Protein AF-A0AAX6FAA1-F1 (afdb_monomer)

InterPro domains:
  IPR001574 Ribosome-inactivating protein [PF00161] (72-163)
  IPR016138 Ribosome-inactivating protein, subdomain 1 [G3DSA:3.40.420.10] (58-164)
  IPR036041 Ribosome-inactivating protein superfamily [SSF56371] (61-164)

Foldseek 3Di:
DDDDDDDDDDDDDDDDDDDDDDDDDDDDDDDDDDDDDDPPVPPPPDPDDDDDDPQPDAAEEEDEPVPDDPVSVVVSVVVVVVLLAPPDDDPNHGAGDDDDPPDQNWYWYWYAYPVRAIKIFIAGSNPRDTQWIDHPRAIEGEQPRDDDCSPRNDDHHYDPHHRD

Sequence (164 aa):
MHYVNTKSIHYCAESEYEGVVVPDSNMVLWTAIVGHAAWVCSSSSSLTGDGHNNTLSFDKMVFRVTGCNKKIYIFFLESLRTHLKSGTSVHEIPLLPAQSGSQQNLLLVELFDWDNEPIMLVLNKINVYVIAYQAKNRYYLLDDTPNNPQLYGNNPHRLTFTGN

Nearest PDB structures (foldseek):
  3mvg-assembly1_B  TM=9.866E-01  e=3.168E-16  Iris x hollandica
  1cf5-assembly2_B  TM=8.846E-01  e=2.458E-08  Momordica charantia
  3bwh-assembly1_A  TM=8.948E-01  e=1.304E-07  Cucurbita moschata
  1nli-assembly1_A  TM=8.700E-01  e=1.304E-07  Trichosanthes kirilowii
  1gis-assembly1_A  TM=8.506E-01  e=2.180E-07  Trichosanthes kirilowii

Mean predicted aligned error: 15.25 Å

Structure (mmCIF, N/CA/C/O backbone):
data_AF-A0AAX6FAA1-F1
#
_entry.id   AF-A0AAX6FAA1-F1
#
loop_
_atom_site.group_PDB
_atom_site.id
_atom_site.type_symbol
_atom_site.label_atom_id
_atom_site.label_alt_id
_atom_site.label_comp_id
_atom_site.label_asym_id
_atom_site.label_entity_id
_atom_site.label_seq_id
_atom_site.pdbx_PDB_ins_code
_atom_site.Cartn_x
_atom_site.Cartn_y
_atom_site.Cartn_z
_atom_site.occupancy
_atom_site.B_iso_or_equiv
_atom_site.auth_seq_id
_atom_site.auth_comp_id
_atom_site.auth_asym_id
_atom_site.auth_atom_id
_atom_site.pdbx_PDB_model_num
ATOM 1 N N . MET A 1 1 ? -40.755 2.771 18.336 1.00 36.28 1 MET A N 1
ATOM 2 C CA . MET A 1 1 ? -39.518 1.960 18.231 1.00 36.28 1 MET A CA 1
ATOM 3 C C . MET A 1 1 ? -39.220 1.850 16.743 1.00 36.28 1 MET A C 1
ATOM 5 O O . MET A 1 1 ? -40.055 1.303 16.053 1.00 36.28 1 MET A O 1
ATOM 9 N N . HIS A 1 2 ? -38.199 2.447 16.136 1.00 29.98 2 HIS A N 1
ATOM 10 C CA . HIS A 1 2 ? -36.873 2.849 16.595 1.00 29.98 2 HIS A CA 1
ATOM 11 C C . HIS A 1 2 ? -36.460 4.193 15.969 1.00 29.98 2 HIS A C 1
ATOM 13 O O . HIS A 1 2 ? -36.840 4.515 14.849 1.00 29.98 2 HIS A O 1
ATOM 19 N N . TYR A 1 3 ? -35.680 4.952 16.739 1.00 24.72 3 TYR A N 1
ATOM 20 C CA . TYR A 1 3 ? -34.992 6.188 16.370 1.00 24.72 3 TYR A CA 1
ATOM 21 C C . TYR A 1 3 ? -34.058 5.982 15.167 1.00 24.72 3 TYR A C 1
ATOM 23 O O . TYR A 1 3 ? -33.209 5.092 15.205 1.00 24.72 3 TYR A O 1
ATOM 31 N N . VAL A 1 4 ? -34.133 6.858 14.163 1.00 30.94 4 VAL A N 1
ATOM 32 C CA . VAL A 1 4 ? -33.052 7.047 13.184 1.00 30.94 4 VAL A CA 1
ATOM 33 C C . VAL A 1 4 ? -32.265 8.271 13.639 1.00 30.94 4 VAL A C 1
ATOM 35 O O . VAL A 1 4 ? -32.716 9.404 13.503 1.00 30.94 4 VAL A O 1
ATOM 38 N N . ASN A 1 5 ? -31.125 8.029 14.282 1.00 27.11 5 ASN A N 1
ATOM 39 C CA . ASN A 1 5 ? -30.216 9.075 14.730 1.00 27.11 5 ASN A CA 1
ATOM 40 C C . ASN A 1 5 ? -29.384 9.551 13.529 1.00 27.11 5 ASN A C 1
ATOM 42 O O . ASN A 1 5 ? -28.519 8.829 13.033 1.00 27.11 5 ASN A O 1
ATOM 46 N N . THR A 1 6 ? -29.677 10.756 13.048 1.00 31.70 6 THR A N 1
ATOM 47 C CA . THR A 1 6 ? -28.865 11.496 12.081 1.00 31.70 6 THR A CA 1
ATOM 48 C C . THR A 1 6 ? -27.546 11.897 12.739 1.00 31.70 6 THR A C 1
ATOM 50 O O . THR A 1 6 ? -27.483 12.893 13.461 1.00 31.70 6 THR A O 1
ATOM 53 N N . LYS A 1 7 ? -26.477 11.125 12.504 1.00 32.72 7 LYS A N 1
ATOM 54 C CA . LYS A 1 7 ? -25.128 11.522 12.920 1.00 32.72 7 LYS A CA 1
ATOM 55 C C . LYS A 1 7 ? -24.665 12.723 12.094 1.00 32.72 7 LYS A C 1
ATOM 57 O O . LYS A 1 7 ? -24.488 12.648 10.883 1.00 32.72 7 LYS A O 1
ATOM 62 N N . SER A 1 8 ? -24.499 13.819 12.825 1.00 25.59 8 SER A N 1
ATOM 63 C CA . SER A 1 8 ? -23.956 15.109 12.427 1.00 25.59 8 SER A CA 1
ATOM 64 C C . SER A 1 8 ? -22.613 14.968 11.710 1.00 25.59 8 SER A C 1
ATOM 66 O O . SER A 1 8 ? -21.670 14.386 12.246 1.00 25.59 8 SER A O 1
ATOM 68 N N . ILE A 1 9 ? -22.523 15.543 10.513 1.00 30.62 9 ILE A N 1
ATOM 69 C CA . ILE A 1 9 ? -21.274 15.736 9.778 1.00 30.62 9 ILE A CA 1
ATOM 70 C C . ILE A 1 9 ? -20.542 16.885 10.479 1.00 30.62 9 ILE A C 1
ATOM 72 O O . ILE A 1 9 ? -20.929 18.045 10.358 1.00 30.62 9 ILE A O 1
ATOM 76 N N . HIS A 1 10 ? -19.536 16.563 11.291 1.00 26.45 10 HIS A N 1
ATOM 77 C CA . HIS A 1 10 ? -18.685 17.564 11.929 1.00 26.45 10 HIS A CA 1
ATOM 78 C C . HIS A 1 10 ? -17.604 17.992 10.931 1.00 26.45 10 HIS A C 1
ATOM 80 O O . HIS A 1 10 ? -16.674 17.240 10.646 1.00 26.45 10 HIS A O 1
ATOM 86 N N . TYR A 1 11 ? -17.749 19.195 10.378 1.00 27.67 11 TYR A N 1
ATOM 87 C CA . TYR A 1 11 ? -16.707 19.848 9.591 1.00 27.67 11 TYR A CA 1
ATOM 88 C C . TYR A 1 11 ? -15.549 20.266 10.509 1.00 27.67 11 TYR A C 1
ATOM 90 O O . TYR A 1 11 ? -15.768 20.774 11.610 1.00 27.67 11 TYR A O 1
ATOM 98 N N . CYS A 1 12 ? -14.311 20.043 10.062 1.00 31.47 12 CYS A N 1
ATOM 99 C CA . CYS A 1 12 ? -13.116 20.533 10.746 1.00 31.47 12 CYS A CA 1
ATOM 100 C C . CYS A 1 12 ? -13.050 22.065 10.648 1.00 31.47 12 CYS A C 1
ATOM 102 O O . CYS A 1 12 ? -13.043 22.608 9.547 1.00 31.47 12 CYS A O 1
ATOM 104 N N . ALA A 1 13 ? -12.980 22.740 11.796 1.00 28.22 13 ALA A N 1
ATOM 105 C CA . ALA A 1 13 ? -12.722 24.172 11.887 1.00 28.22 13 ALA A CA 1
ATOM 106 C C . ALA A 1 13 ? -11.239 24.482 11.601 1.00 28.22 13 ALA A C 1
ATOM 108 O O . ALA A 1 13 ? -10.348 23.785 12.091 1.00 28.22 13 ALA A O 1
ATOM 109 N N . GLU A 1 14 ? -10.992 25.523 10.805 1.00 29.72 14 GLU A N 1
ATOM 110 C CA . GLU A 1 14 ? -9.679 26.135 10.584 1.00 29.72 14 GLU A CA 1
ATOM 111 C C . GLU A 1 14 ? -9.316 27.027 11.781 1.00 29.72 14 GLU A C 1
ATOM 113 O O . GLU A 1 14 ? -10.156 27.767 12.289 1.00 29.72 14 GLU A O 1
ATOM 118 N N . SER A 1 15 ? -8.057 26.983 12.219 1.00 30.19 15 SER A N 1
ATOM 119 C CA . SER A 1 15 ? -7.456 28.065 13.001 1.00 30.19 15 SER A CA 1
ATOM 120 C C . SER A 1 15 ? -6.180 28.514 12.291 1.00 30.19 15 SER A C 1
ATOM 122 O O . SER A 1 15 ? -5.208 27.756 12.219 1.00 30.19 15 SER A O 1
ATOM 124 N N . GLU A 1 16 ? -6.222 29.725 11.741 1.00 32.62 16 GLU A N 1
ATOM 125 C CA . GLU A 1 16 ? -5.076 30.513 11.281 1.00 32.62 16 GLU A CA 1
ATOM 126 C C . GLU A 1 16 ? -4.081 30.722 12.421 1.00 32.62 16 GLU A C 1
ATOM 128 O O . GLU A 1 16 ? -4.510 31.091 13.505 1.00 32.62 16 GLU A O 1
ATOM 133 N N . TYR A 1 17 ? -2.778 30.569 12.163 1.00 33.88 17 TYR A N 1
ATOM 134 C CA . TYR A 1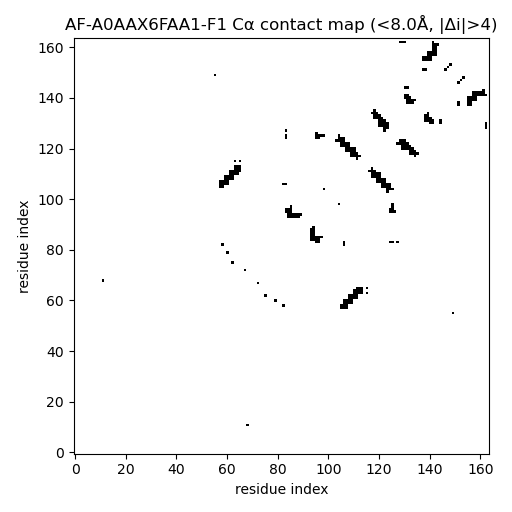 17 ? -1.742 31.368 12.827 1.00 33.88 17 TYR A CA 1
ATOM 135 C C . TYR A 1 17 ? -0.518 31.522 11.911 1.00 33.88 17 TYR A C 1
ATOM 137 O O . TYR A 1 17 ? 0.005 30.548 11.365 1.00 33.88 17 TYR A O 1
ATOM 145 N N . GLU A 1 18 ? -0.125 32.785 11.739 1.00 31.30 18 GLU A N 1
ATOM 146 C CA . GLU A 1 18 ? 1.001 33.311 10.966 1.00 31.30 18 GLU A CA 1
ATOM 147 C C . GLU A 1 18 ? 2.378 32.900 11.518 1.00 31.30 18 GLU A C 1
ATOM 149 O O . GLU A 1 18 ? 2.532 32.629 12.709 1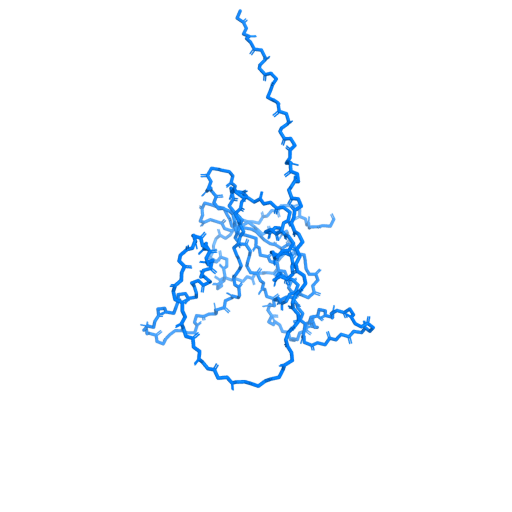.00 31.30 18 GLU A O 1
ATOM 154 N N . GLY A 1 19 ? 3.406 32.957 10.659 1.00 29.64 19 GLY A N 1
ATOM 155 C CA . GLY A 1 19 ? 4.808 33.029 11.086 1.00 29.64 19 GLY A CA 1
ATOM 156 C C . GLY A 1 19 ? 5.792 32.350 10.134 1.00 29.64 19 GLY A C 1
ATOM 157 O O . GLY A 1 19 ? 6.140 31.187 10.317 1.00 29.64 19 GLY A O 1
ATOM 158 N N . VAL A 1 20 ? 6.267 33.087 9.127 1.00 32.28 20 VAL A N 1
ATOM 159 C CA . VAL A 1 20 ? 7.396 32.701 8.264 1.00 32.28 20 VAL A CA 1
ATOM 160 C C . VAL A 1 20 ? 8.705 32.956 9.015 1.00 32.28 20 VAL A C 1
ATOM 162 O O . VAL A 1 20 ? 8.970 34.092 9.396 1.00 32.28 20 VAL A O 1
ATOM 165 N N . VAL A 1 21 ? 9.552 31.934 9.174 1.00 33.59 21 VAL A N 1
ATOM 166 C CA . VAL A 1 21 ? 10.978 32.114 9.495 1.00 33.59 21 VAL A CA 1
ATOM 167 C C . VAL A 1 21 ? 11.794 31.155 8.632 1.00 33.59 21 VAL A C 1
ATOM 169 O O . VAL A 1 21 ? 11.699 29.938 8.771 1.00 33.59 21 VAL A O 1
ATOM 172 N N . VAL A 1 22 ? 12.582 31.725 7.725 1.00 42.47 22 VAL A N 1
ATOM 173 C CA . VAL A 1 22 ? 13.602 31.033 6.927 1.00 42.47 22 VAL A CA 1
ATOM 174 C C . VAL A 1 22 ? 14.932 31.139 7.680 1.00 42.47 22 VAL A C 1
ATOM 176 O O . VAL A 1 22 ? 15.237 32.238 8.148 1.00 42.47 22 VAL A O 1
ATOM 179 N N . PRO A 1 23 ? 15.744 30.072 7.783 1.00 37.16 23 PRO A N 1
ATOM 180 C CA . PRO A 1 23 ? 17.161 30.268 8.066 1.00 37.16 23 PRO A CA 1
ATOM 181 C C . PRO A 1 23 ? 18.079 29.559 7.061 1.00 37.16 23 PRO A C 1
ATOM 183 O O . PRO A 1 23 ? 18.005 28.347 6.854 1.00 37.16 23 PRO A O 1
ATOM 186 N N . ASP A 1 24 ? 18.981 30.357 6.491 1.00 32.97 24 ASP A N 1
ATOM 187 C CA . ASP A 1 24 ? 20.177 29.942 5.765 1.00 32.97 24 ASP A CA 1
ATOM 188 C C . ASP A 1 24 ? 21.272 29.410 6.712 1.00 32.97 24 ASP A C 1
ATOM 190 O O . ASP A 1 24 ? 21.495 29.942 7.795 1.00 32.97 24 ASP A O 1
ATOM 194 N N . SER A 1 25 ? 21.991 28.399 6.213 1.00 35.31 25 SER A N 1
ATOM 195 C CA . SER A 1 25 ? 23.412 28.052 6.412 1.00 35.31 25 SER A CA 1
ATOM 196 C C . SER A 1 25 ? 24.046 27.945 7.822 1.00 35.31 25 SER A C 1
ATOM 198 O O . SER A 1 25 ? 24.293 28.925 8.513 1.00 35.31 25 SER A O 1
ATOM 200 N N . ASN A 1 26 ? 24.545 26.723 8.079 1.00 35.06 26 ASN A N 1
ATOM 201 C CA . ASN A 1 26 ? 25.673 26.302 8.936 1.00 35.06 26 ASN A CA 1
ATOM 202 C C . ASN A 1 26 ? 25.549 26.281 10.482 1.00 35.06 26 ASN A C 1
ATOM 204 O O . ASN A 1 26 ? 25.621 27.296 11.161 1.00 35.06 26 ASN A O 1
ATOM 208 N N . MET A 1 27 ? 25.494 25.035 10.994 1.00 32.91 27 MET A N 1
ATOM 209 C CA . MET A 1 27 ? 25.899 24.477 12.305 1.00 32.91 27 MET A CA 1
ATOM 210 C C . MET A 1 27 ? 26.223 25.443 13.462 1.00 32.91 27 MET A C 1
ATOM 212 O O . MET A 1 27 ? 27.245 26.112 13.418 1.00 32.91 27 MET A O 1
ATOM 216 N N . VAL A 1 28 ? 25.499 25.322 14.586 1.00 35.69 28 VAL A N 1
ATOM 217 C CA . VAL A 1 28 ? 25.979 24.722 15.858 1.00 35.69 28 VAL A CA 1
ATOM 218 C C . VAL A 1 28 ? 24.782 24.474 16.797 1.00 35.69 28 VAL A C 1
ATOM 220 O O . VAL A 1 28 ? 23.860 25.274 16.912 1.00 35.69 28 VAL A O 1
ATOM 223 N N . LEU A 1 29 ? 24.835 23.312 17.445 1.00 39.22 29 LEU A N 1
ATOM 224 C CA . LEU A 1 29 ? 23.959 22.742 18.466 1.00 39.22 29 LEU A CA 1
ATOM 225 C C . LEU A 1 29 ? 23.692 23.680 19.665 1.00 39.22 29 LEU A C 1
ATOM 227 O O . LEU A 1 29 ? 24.636 24.048 20.352 1.00 39.22 29 LEU A O 1
ATOM 231 N N . TRP A 1 30 ? 22.419 23.929 19.997 1.00 27.25 30 TRP A N 1
ATOM 232 C CA . TRP A 1 30 ? 21.971 24.165 21.379 1.00 27.25 30 TRP A CA 1
ATOM 233 C C . TRP A 1 30 ? 20.580 23.562 21.592 1.00 27.25 30 TRP A C 1
ATOM 235 O O . TRP A 1 30 ? 19.593 23.970 20.987 1.00 27.25 30 TRP A O 1
ATOM 245 N N . THR A 1 31 ? 20.509 22.564 22.468 1.00 48.41 31 THR A N 1
ATOM 246 C CA . THR A 1 31 ? 19.269 22.044 23.044 1.00 48.41 31 THR A CA 1
ATOM 247 C C . THR A 1 31 ? 18.706 23.048 24.047 1.00 48.41 31 THR A C 1
ATOM 249 O O . THR A 1 31 ? 19.384 23.374 25.021 1.00 48.41 31 THR A O 1
ATOM 252 N N . ALA A 1 32 ? 17.453 23.467 23.871 1.00 37.78 32 ALA A N 1
ATOM 253 C CA . ALA A 1 32 ? 16.666 24.095 24.926 1.00 37.78 32 ALA A CA 1
ATOM 254 C C . ALA A 1 32 ? 15.290 23.422 24.988 1.00 37.78 32 ALA A C 1
ATOM 256 O O . ALA A 1 32 ? 14.487 23.488 24.060 1.00 37.78 32 ALA A O 1
ATOM 257 N N . ILE A 1 33 ? 15.067 22.722 26.096 1.00 46.06 33 ILE A N 1
ATOM 258 C CA . ILE A 1 33 ? 13.803 22.106 26.480 1.00 46.06 33 ILE A CA 1
ATOM 259 C C . ILE A 1 33 ? 12.863 23.230 26.909 1.00 46.06 33 ILE A C 1
ATOM 261 O O . ILE A 1 33 ? 13.093 23.851 27.942 1.00 46.06 33 ILE A O 1
ATOM 265 N N . VAL A 1 34 ? 11.782 23.446 26.161 1.00 42.00 34 VAL A N 1
ATOM 266 C CA . VAL A 1 34 ? 10.552 24.038 26.697 1.00 42.00 34 VAL A CA 1
ATOM 267 C C . VAL A 1 34 ? 9.390 23.261 26.100 1.00 42.00 34 VAL A C 1
ATOM 269 O O . VAL A 1 34 ? 9.168 23.254 24.891 1.00 42.00 34 VAL A O 1
ATOM 272 N N . GLY A 1 35 ? 8.705 22.523 26.969 1.00 38.66 35 GLY A N 1
ATOM 273 C CA . GLY A 1 35 ? 7.621 21.634 26.599 1.00 38.66 35 GLY A CA 1
ATOM 274 C C . GLY A 1 35 ? 6.448 22.386 25.995 1.00 38.66 35 GLY A C 1
ATOM 275 O O . GLY A 1 35 ? 6.002 23.377 26.550 1.00 38.66 35 GLY A O 1
ATOM 276 N N . HIS A 1 36 ? 5.952 21.858 24.886 1.00 33.53 36 HIS A N 1
ATOM 277 C CA . HIS A 1 36 ? 4.546 21.592 24.599 1.00 33.53 36 HIS A CA 1
ATOM 278 C C . HIS A 1 36 ? 4.557 20.241 23.879 1.00 33.53 36 HIS A C 1
ATOM 280 O O . HIS A 1 36 ? 5.530 19.928 23.192 1.00 33.53 36 HIS A O 1
ATOM 286 N N . ALA A 1 37 ? 3.544 19.406 24.098 1.00 39.28 37 ALA A N 1
ATOM 287 C CA . ALA A 1 37 ? 3.463 18.042 23.585 1.00 39.28 37 ALA A CA 1
ATOM 288 C C . ALA A 1 37 ? 3.467 18.000 22.044 1.00 39.28 37 ALA A C 1
ATOM 290 O O . ALA A 1 37 ? 2.431 17.852 21.401 1.00 39.28 37 ALA A O 1
ATOM 291 N N . ALA A 1 38 ? 4.645 18.120 21.441 1.00 36.09 38 ALA A N 1
ATOM 292 C CA . ALA A 1 38 ? 4.882 17.711 20.079 1.00 36.09 38 ALA A CA 1
ATOM 293 C C . ALA A 1 38 ? 4.920 16.186 20.111 1.00 36.09 38 ALA A C 1
ATOM 295 O O . ALA A 1 38 ? 5.895 15.580 20.555 1.00 36.09 38 ALA A O 1
ATOM 296 N N . TRP A 1 39 ? 3.828 15.566 19.670 1.00 33.44 39 TRP A N 1
ATOM 297 C CA . TRP A 1 39 ? 3.870 14.203 19.169 1.00 33.44 39 TRP A CA 1
ATOM 298 C C . TRP A 1 39 ? 4.846 14.195 17.991 1.00 33.44 39 TRP A C 1
ATOM 300 O O . TRP A 1 39 ? 4.471 14.398 16.839 1.00 33.44 39 TRP A O 1
ATOM 310 N N . VAL A 1 40 ? 6.132 14.024 18.288 1.00 31.38 40 VAL A N 1
ATOM 311 C CA . VAL A 1 40 ? 7.088 13.526 17.315 1.00 31.38 40 VAL A CA 1
ATOM 312 C C . VAL A 1 40 ? 6.615 12.106 17.056 1.00 31.38 40 VAL A C 1
ATOM 314 O O . VAL A 1 40 ? 6.763 11.231 17.909 1.00 31.38 40 VAL A O 1
ATOM 317 N N . CYS A 1 41 ? 5.963 11.880 15.917 1.00 25.31 41 CYS A N 1
ATOM 318 C CA . CYS A 1 41 ? 5.828 10.535 15.387 1.00 25.31 41 CYS A CA 1
ATOM 319 C C . CYS A 1 41 ? 7.250 10.058 15.095 1.00 25.31 41 CYS A C 1
ATOM 321 O O . CYS A 1 41 ? 7.774 10.265 14.005 1.00 25.31 41 CYS A O 1
ATOM 323 N N . SER A 1 42 ? 7.901 9.483 16.104 1.00 28.73 42 SER A N 1
ATOM 324 C CA . SER A 1 42 ? 9.096 8.687 15.912 1.00 28.73 42 SER A CA 1
ATOM 325 C C . SER A 1 42 ? 8.702 7.587 14.943 1.00 28.73 42 SER A C 1
ATOM 327 O O . SER A 1 42 ? 7.896 6.715 15.272 1.00 28.73 42 SER A O 1
ATOM 329 N N . SER A 1 43 ? 9.226 7.653 13.725 1.00 32.59 43 SER A N 1
ATOM 330 C CA . SER A 1 43 ? 9.260 6.512 12.827 1.00 32.59 43 SER A CA 1
ATOM 331 C C . SER A 1 43 ? 10.111 5.455 13.520 1.00 32.59 43 SER A C 1
ATOM 333 O O . SER A 1 43 ? 11.333 5.450 13.401 1.00 32.59 43 SER A O 1
ATOM 335 N N . SER A 1 44 ? 9.486 4.608 14.332 1.00 32.81 44 SER A N 1
ATOM 336 C CA . SER A 1 44 ? 10.153 3.476 14.956 1.00 32.81 44 SER A CA 1
ATOM 337 C C . SER A 1 44 ? 10.481 2.465 13.861 1.00 32.81 44 SER A C 1
ATOM 339 O O . SER A 1 44 ? 9.715 1.541 13.605 1.00 32.81 44 SER A O 1
ATOM 341 N N . SER A 1 45 ? 11.613 2.636 13.184 1.00 35.44 45 SER A N 1
ATOM 342 C CA . SER A 1 45 ? 12.259 1.543 12.468 1.00 35.44 45 SER A CA 1
ATOM 343 C C . SER A 1 45 ? 12.806 0.584 13.524 1.00 35.44 45 SER A C 1
ATOM 345 O O . SER A 1 45 ? 13.878 0.812 14.085 1.00 35.44 45 SER A O 1
ATOM 347 N N . SER A 1 46 ? 12.036 -0.451 13.870 1.00 31.34 46 SER A N 1
ATOM 348 C CA . SER A 1 46 ? 12.504 -1.506 14.766 1.00 31.34 46 SER A CA 1
ATOM 349 C C . SER A 1 46 ? 13.567 -2.337 14.046 1.00 31.34 46 SER A C 1
ATOM 351 O O . SER A 1 46 ? 13.249 -3.223 13.255 1.00 31.34 46 SER A O 1
ATOM 353 N N . LEU A 1 47 ? 14.834 -2.040 14.317 1.00 38.03 47 LEU A N 1
ATOM 354 C CA . LEU A 1 47 ? 15.949 -2.942 14.054 1.00 38.03 47 LEU A CA 1
ATOM 355 C C . LEU A 1 47 ? 16.048 -3.911 15.236 1.00 38.03 47 LEU A C 1
ATOM 357 O O . LEU A 1 47 ? 16.695 -3.618 16.238 1.00 38.03 47 LEU A O 1
ATOM 361 N N . THR A 1 48 ? 15.390 -5.061 15.137 1.00 35.00 48 THR A N 1
ATOM 362 C CA . THR A 1 48 ? 15.779 -6.243 15.911 1.00 35.00 48 THR A CA 1
ATOM 363 C C . THR A 1 48 ? 16.888 -6.949 15.141 1.00 35.00 48 THR A C 1
ATOM 365 O O . THR A 1 48 ? 16.650 -7.532 14.087 1.00 35.00 48 THR A O 1
ATOM 368 N N . GLY A 1 49 ? 18.116 -6.858 15.650 1.00 36.78 49 GLY A N 1
ATOM 369 C CA . GLY A 1 49 ? 19.217 -7.711 15.220 1.00 36.78 49 GLY A CA 1
ATOM 370 C C . GLY A 1 49 ? 19.246 -8.988 16.055 1.00 36.78 49 GLY A C 1
ATOM 371 O O . GLY A 1 49 ? 19.340 -8.892 17.273 1.00 36.78 49 GLY A O 1
ATOM 372 N N . ASP A 1 50 ? 19.121 -10.148 15.408 1.00 33.31 50 ASP A N 1
ATOM 373 C CA . ASP A 1 50 ? 20.082 -11.264 15.467 1.00 33.31 50 ASP A CA 1
ATOM 374 C C . ASP A 1 50 ? 19.595 -12.425 14.568 1.00 33.31 50 ASP A C 1
ATOM 376 O O . ASP A 1 50 ? 18.401 -12.717 14.506 1.00 33.31 50 ASP A O 1
ATOM 380 N N . GLY A 1 51 ? 20.528 -13.077 13.869 1.00 32.44 51 GLY A N 1
ATOM 381 C CA . GLY A 1 51 ? 20.298 -14.262 13.034 1.00 32.44 51 GLY A CA 1
ATOM 382 C C . GLY A 1 51 ? 20.334 -14.008 11.523 1.00 32.44 51 GLY A C 1
ATOM 383 O O . GLY A 1 51 ? 19.376 -13.515 10.932 1.00 32.44 51 GLY A O 1
ATOM 384 N N . HIS A 1 52 ? 21.435 -14.407 10.876 1.00 41.75 52 HIS A N 1
ATOM 385 C CA . HIS A 1 52 ? 21.590 -14.477 9.419 1.00 41.75 52 HIS A CA 1
ATOM 386 C C . HIS A 1 52 ? 20.485 -15.322 8.760 1.00 41.75 52 HIS A C 1
ATOM 388 O O . HIS A 1 52 ? 20.646 -16.521 8.572 1.00 41.75 52 HIS A O 1
ATOM 394 N N . ASN A 1 53 ? 19.406 -14.669 8.339 1.00 35.69 53 ASN A N 1
ATOM 395 C CA . 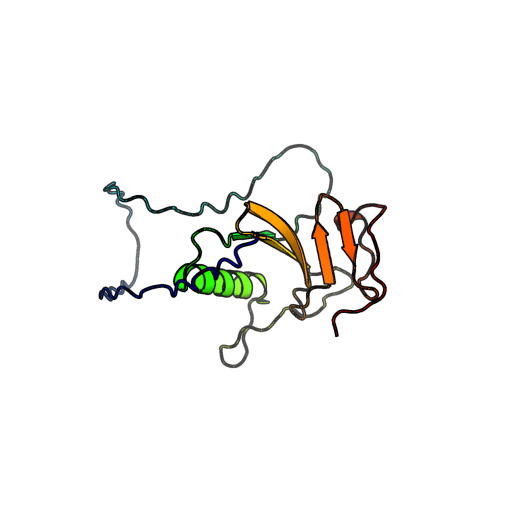ASN A 1 53 ? 18.475 -15.122 7.315 1.00 35.69 53 ASN A CA 1
ATOM 396 C C . ASN A 1 53 ? 18.209 -13.889 6.447 1.00 35.69 53 ASN A C 1
ATOM 398 O O . ASN A 1 53 ? 17.921 -12.828 6.997 1.00 35.69 53 ASN A O 1
ATOM 402 N N . ASN A 1 54 ? 18.339 -13.989 5.121 1.00 39.38 54 ASN A N 1
ATOM 403 C CA . ASN A 1 54 ? 18.039 -12.892 4.192 1.00 39.38 54 ASN A CA 1
ATOM 404 C C . ASN A 1 54 ? 16.538 -12.547 4.251 1.00 39.38 54 ASN A C 1
ATOM 406 O O . ASN A 1 54 ? 15.753 -12.962 3.401 1.00 39.38 54 ASN A O 1
ATOM 410 N N . THR A 1 55 ? 16.133 -11.822 5.289 1.00 44.94 55 THR A N 1
ATOM 411 C CA . THR A 1 55 ? 14.792 -11.280 5.467 1.00 44.94 55 THR A CA 1
ATOM 412 C C . THR A 1 55 ? 14.696 -10.079 4.545 1.00 44.94 55 THR A C 1
ATOM 414 O O . THR A 1 55 ? 15.339 -9.056 4.776 1.00 44.94 55 THR A O 1
ATOM 417 N N . LEU A 1 56 ? 13.940 -10.220 3.457 1.00 60.28 56 LEU A N 1
ATOM 418 C CA . LEU A 1 56 ? 13.626 -9.102 2.578 1.00 60.28 56 LEU A CA 1
ATOM 419 C C . LEU A 1 56 ? 12.936 -8.013 3.406 1.00 60.28 56 LEU A C 1
ATOM 421 O O . LEU A 1 56 ? 11.816 -8.199 3.879 1.00 60.28 56 LEU A O 1
ATOM 425 N N . SER A 1 57 ? 13.631 -6.897 3.610 1.00 76.88 57 SER A N 1
ATOM 426 C CA . SER A 1 57 ? 13.073 -5.724 4.273 1.00 76.88 57 SER A CA 1
ATOM 427 C C . SER A 1 57 ? 12.311 -4.910 3.233 1.00 76.88 57 SER A C 1
ATOM 429 O O . SER A 1 57 ? 12.909 -4.402 2.284 1.00 76.88 57 SER A O 1
ATOM 431 N N . PHE A 1 58 ? 10.991 -4.828 3.379 1.00 87.12 58 PHE A N 1
ATOM 432 C CA . PHE A 1 58 ? 10.148 -3.964 2.558 1.00 87.12 58 PHE A CA 1
ATOM 433 C C . PHE A 1 58 ? 9.940 -2.629 3.272 1.00 87.12 58 PHE A C 1
ATOM 435 O O . PHE A 1 58 ? 9.677 -2.609 4.477 1.00 87.12 58 PHE A O 1
ATOM 442 N N . ASP A 1 59 ? 10.010 -1.524 2.526 1.00 91.12 59 ASP A N 1
ATOM 443 C CA . ASP A 1 59 ? 9.669 -0.201 3.054 1.00 91.12 59 ASP A CA 1
ATOM 444 C C . ASP A 1 59 ? 8.231 -0.225 3.592 1.00 91.12 59 ASP A C 1
ATOM 446 O O . ASP A 1 59 ? 7.317 -0.715 2.920 1.00 91.12 59 ASP A O 1
ATOM 450 N N . LYS A 1 60 ? 8.023 0.317 4.797 1.00 94.00 60 LYS A N 1
ATOM 451 C CA . LYS A 1 60 ? 6.712 0.381 5.450 1.00 94.00 60 LYS A CA 1
ATOM 452 C C . LYS A 1 60 ? 6.387 1.807 5.877 1.00 94.00 60 LYS A C 1
ATOM 454 O O . LYS A 1 60 ? 7.187 2.471 6.529 1.00 94.00 60 LYS A O 1
ATOM 459 N N . MET A 1 61 ? 5.173 2.242 5.570 1.00 95.62 61 MET A N 1
ATOM 460 C CA . MET A 1 61 ? 4.583 3.491 6.037 1.00 95.62 61 MET A CA 1
ATOM 461 C C . MET A 1 61 ? 3.338 3.223 6.871 1.00 95.62 61 MET A C 1
ATOM 463 O O . MET A 1 61 ? 2.672 2.207 6.690 1.00 95.62 61 MET A O 1
ATOM 467 N N . VAL A 1 62 ? 3.014 4.149 7.772 1.00 96.50 62 VAL A N 1
ATOM 468 C CA . VAL A 1 62 ? 1.854 4.050 8.662 1.00 96.50 62 VAL A CA 1
ATOM 469 C C . VAL A 1 62 ? 1.029 5.326 8.573 1.00 96.50 62 VAL A C 1
ATOM 471 O O . VAL A 1 62 ? 1.579 6.427 8.606 1.00 96.50 62 VAL A O 1
ATOM 474 N N . PHE A 1 63 ? -0.290 5.180 8.514 1.00 97.31 63 PHE A N 1
ATOM 475 C CA . PHE A 1 63 ? -1.241 6.278 8.596 1.00 97.31 63 PHE A CA 1
ATOM 476 C C . PHE A 1 63 ? -2.398 5.910 9.522 1.00 97.31 63 PHE A C 1
ATOM 478 O O . PHE A 1 63 ? -2.934 4.805 9.459 1.00 97.31 63 PHE A O 1
ATOM 485 N N . ARG A 1 64 ? -2.786 6.845 10.392 1.00 97.50 64 ARG A N 1
ATOM 486 C CA . ARG A 1 64 ? -3.908 6.680 11.319 1.00 97.50 64 ARG A CA 1
ATOM 487 C C . ARG A 1 64 ? -4.957 7.733 11.027 1.00 97.50 64 ARG A C 1
ATOM 489 O O . ARG A 1 64 ? -4.631 8.915 10.939 1.00 97.50 64 ARG A O 1
ATOM 496 N N . VAL A 1 65 ? -6.206 7.300 10.910 1.00 94.75 65 VAL A N 1
ATOM 497 C CA . VAL A 1 65 ? -7.331 8.213 10.698 1.00 94.75 65 VAL A CA 1
ATOM 498 C C . VAL A 1 65 ? -7.665 8.975 11.988 1.00 94.75 65 VAL A C 1
ATOM 500 O O . VAL A 1 65 ? -7.983 10.164 11.942 1.00 94.75 65 VAL A O 1
ATOM 503 N N . THR A 1 66 ? -7.523 8.338 13.152 1.00 94.94 66 THR A N 1
ATOM 504 C CA . THR A 1 66 ? -7.775 8.963 14.457 1.00 94.94 66 THR A CA 1
ATOM 505 C C . THR A 1 66 ? -6.876 10.178 14.690 1.00 94.94 66 THR A C 1
ATOM 507 O O . THR A 1 66 ? -5.651 10.071 14.690 1.00 94.94 66 THR A O 1
ATOM 510 N N . GLY A 1 67 ? -7.490 11.348 14.897 1.00 91.00 67 GLY A N 1
ATOM 511 C CA . GLY A 1 67 ? -6.777 12.618 15.083 1.00 91.00 67 GLY A CA 1
ATOM 512 C C . GLY A 1 67 ? -6.200 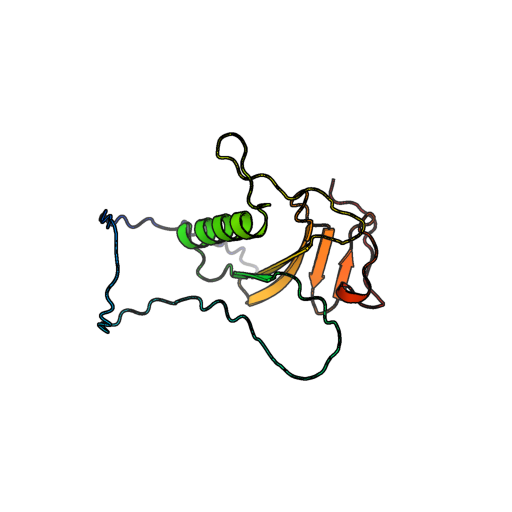13.220 13.795 1.00 91.00 67 GLY A C 1
ATOM 513 O O . GLY A 1 67 ? -5.497 14.229 13.864 1.00 91.00 67 GLY A O 1
ATOM 514 N N . CYS A 1 68 ? -6.490 12.640 12.625 1.00 94.62 68 CYS A N 1
ATOM 515 C CA . CYS A 1 68 ? -6.017 13.165 11.353 1.00 94.62 68 CYS A CA 1
ATOM 516 C C . CYS A 1 68 ? -6.670 14.517 11.031 1.00 94.62 68 CYS A C 1
ATOM 518 O O . CYS A 1 68 ? -7.882 14.697 11.128 1.00 94.62 68 CYS A O 1
ATOM 520 N N . ASN A 1 69 ? -5.849 15.460 10.580 1.00 94.19 69 ASN A N 1
ATOM 521 C CA . ASN A 1 69 ? -6.273 16.738 10.021 1.00 94.19 69 ASN A CA 1
ATOM 522 C C . ASN A 1 69 ? -5.591 16.961 8.662 1.00 94.19 69 ASN A C 1
ATOM 524 O O . ASN A 1 69 ? -4.741 16.172 8.238 1.00 94.19 69 ASN A O 1
ATOM 528 N N . LYS A 1 70 ? -5.937 18.058 7.980 1.00 96.69 70 LYS A N 1
ATOM 529 C CA . LYS A 1 70 ? -5.390 18.405 6.659 1.00 96.69 70 LYS A CA 1
ATOM 530 C C . LYS A 1 70 ? -3.856 18.378 6.622 1.00 96.69 70 LYS A C 1
ATOM 532 O O . LYS A 1 70 ? -3.287 17.837 5.680 1.00 96.69 70 LYS A O 1
ATOM 537 N N . LYS A 1 71 ? -3.186 18.914 7.648 1.00 96.44 71 LYS A N 1
ATOM 538 C CA . LYS A 1 71 ? -1.717 18.967 7.722 1.00 96.44 71 LYS A CA 1
ATOM 539 C C . LYS A 1 71 ? -1.105 17.567 7.828 1.00 96.44 71 LYS A C 1
ATOM 541 O O . LYS A 1 71 ? -0.153 17.271 7.115 1.00 96.44 71 LYS A O 1
ATOM 546 N N . ILE A 1 72 ? -1.674 16.704 8.671 1.00 95.69 72 ILE A N 1
ATOM 547 C CA . ILE A 1 72 ? -1.215 15.314 8.844 1.00 95.69 72 ILE A CA 1
ATOM 548 C C . ILE A 1 72 ? -1.385 14.526 7.542 1.00 95.69 72 ILE A C 1
ATOM 550 O O . ILE A 1 72 ? -0.476 13.810 7.128 1.00 95.69 72 ILE A O 1
ATOM 554 N N . TYR A 1 73 ? -2.521 14.696 6.867 1.00 96.38 73 TYR A N 1
ATOM 555 C CA . TYR A 1 73 ? -2.772 14.032 5.593 1.00 96.38 73 TYR A CA 1
ATOM 556 C C . TYR A 1 73 ? -1.819 14.501 4.482 1.00 96.38 73 TYR A C 1
ATOM 558 O O . TYR A 1 73 ? -1.271 13.675 3.755 1.00 96.38 73 TYR A O 1
ATOM 566 N N . ILE A 1 74 ? -1.562 15.811 4.378 1.00 97.19 74 ILE A N 1
ATOM 567 C CA . ILE A 1 74 ? -0.580 16.359 3.427 1.00 97.19 74 ILE A CA 1
ATOM 568 C C . ILE A 1 74 ? 0.811 15.779 3.700 1.00 97.19 74 ILE A C 1
ATOM 570 O O . ILE A 1 74 ? 1.439 15.257 2.781 1.00 97.19 74 ILE A O 1
ATOM 574 N N . PHE A 1 75 ? 1.252 15.785 4.959 1.00 96.31 75 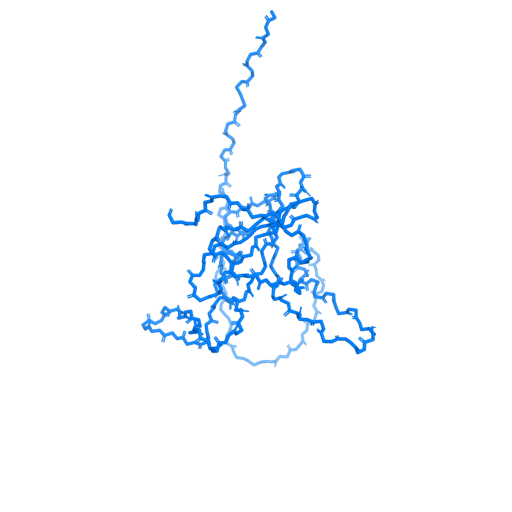PHE A N 1
ATOM 575 C CA . PHE A 1 75 ? 2.547 15.228 5.350 1.00 96.31 75 PHE A CA 1
ATOM 576 C C . PHE A 1 75 ? 2.669 13.735 5.012 1.00 96.31 75 PHE A C 1
ATOM 578 O O . PHE A 1 75 ? 3.711 13.280 4.532 1.00 96.31 75 PHE A O 1
ATOM 585 N N . PHE A 1 76 ? 1.596 12.966 5.216 1.00 96.06 76 PHE A N 1
ATOM 586 C CA . PHE A 1 76 ? 1.539 11.567 4.803 1.00 96.06 76 PHE A CA 1
ATOM 587 C C . PHE A 1 76 ? 1.720 11.418 3.286 1.00 96.06 76 PHE A C 1
ATOM 589 O O . PHE A 1 76 ? 2.559 10.628 2.856 1.00 96.06 76 PHE A O 1
ATOM 596 N N . LEU A 1 77 ? 1.004 12.201 2.471 1.00 96.38 77 LEU A N 1
ATOM 597 C CA . LEU A 1 77 ? 1.135 12.156 1.010 1.00 96.38 77 LEU A CA 1
ATOM 598 C C . LEU A 1 77 ? 2.528 12.579 0.521 1.00 96.38 77 LEU A C 1
ATOM 600 O O . LEU A 1 77 ? 3.058 11.981 -0.414 1.00 96.38 77 LEU A O 1
ATOM 604 N N . GLU A 1 78 ? 3.142 13.587 1.134 1.00 95.19 78 GLU A N 1
ATOM 605 C CA . GLU A 1 78 ? 4.510 14.019 0.813 1.00 95.19 78 GLU A CA 1
ATOM 606 C C . GLU A 1 78 ? 5.543 12.948 1.166 1.00 95.19 78 GLU A C 1
ATOM 608 O O . GLU A 1 78 ? 6.445 12.646 0.376 1.00 95.19 78 GLU A O 1
ATOM 613 N N . SER A 1 79 ? 5.367 12.310 2.322 1.00 94.44 79 SER A N 1
ATOM 614 C CA . SER A 1 79 ? 6.192 11.182 2.743 1.00 94.44 79 SER A CA 1
ATOM 615 C C . SER A 1 79 ? 6.011 9.988 1.804 1.00 94.44 79 SER A C 1
ATOM 617 O O . SER A 1 79 ? 6.995 9.363 1.411 1.00 94.44 79 SER A O 1
ATOM 619 N N . LEU A 1 80 ? 4.778 9.708 1.371 1.00 94.69 80 LEU A N 1
ATOM 620 C CA . LEU A 1 80 ? 4.465 8.642 0.421 1.00 94.69 80 LEU A CA 1
ATOM 621 C C . LEU A 1 80 ? 5.159 8.890 -0.921 1.00 94.69 80 LEU A C 1
ATOM 623 O O . LEU A 1 80 ? 5.878 8.026 -1.416 1.00 94.69 80 LEU A O 1
ATOM 627 N N . ARG A 1 81 ? 5.045 10.105 -1.468 1.00 92.81 81 ARG A N 1
ATOM 628 C CA . ARG A 1 81 ? 5.762 10.509 -2.690 1.00 92.81 81 ARG A CA 1
ATOM 629 C C . ARG A 1 81 ? 7.277 10.379 -2.540 1.00 92.81 81 ARG A C 1
ATOM 631 O O . ARG A 1 81 ? 7.953 9.967 -3.478 1.00 92.81 81 ARG A O 1
ATOM 638 N N . THR A 1 82 ? 7.811 10.682 -1.359 1.00 90.88 82 THR A N 1
ATOM 639 C CA . THR A 1 82 ? 9.245 10.556 -1.071 1.00 90.88 82 THR A CA 1
ATOM 640 C C . THR A 1 82 ? 9.722 9.105 -1.082 1.00 90.88 82 THR A C 1
ATOM 642 O O . THR A 1 82 ? 10.830 8.859 -1.548 1.00 90.88 82 THR A O 1
ATOM 645 N N . HIS A 1 83 ? 8.902 8.147 -0.642 1.00 89.69 83 HIS A N 1
ATOM 646 C CA . HIS A 1 83 ? 9.232 6.718 -0.726 1.00 89.69 83 HIS A CA 1
ATOM 647 C C . HIS A 1 83 ? 9.052 6.148 -2.140 1.00 89.69 83 HIS A C 1
ATOM 649 O O . HIS A 1 83 ? 9.707 5.169 -2.498 1.00 89.69 83 HIS A O 1
ATOM 655 N N . LEU A 1 84 ? 8.171 6.750 -2.947 1.00 89.00 84 LEU A N 1
ATOM 656 C CA . LEU A 1 84 ? 7.872 6.315 -4.314 1.00 89.00 84 LEU A CA 1
ATOM 657 C C . LEU A 1 84 ? 8.846 6.860 -5.367 1.00 89.00 84 LEU A C 1
ATOM 659 O O . LEU A 1 84 ? 8.966 6.263 -6.433 1.00 89.00 84 LEU A O 1
ATOM 663 N N . LYS A 1 85 ? 9.532 7.980 -5.112 1.00 87.50 85 LYS A N 1
ATOM 664 C CA . LYS A 1 85 ? 10.422 8.592 -6.110 1.00 87.50 85 LYS A CA 1
ATOM 665 C C . LYS A 1 85 ? 11.653 7.723 -6.394 1.00 87.50 85 LYS A C 1
ATOM 667 O O . LYS A 1 85 ? 12.260 7.155 -5.492 1.00 87.50 85 LYS A O 1
ATOM 672 N N . SER A 1 86 ? 12.077 7.712 -7.653 1.00 83.94 86 SER A N 1
ATOM 673 C CA . SER A 1 86 ? 13.321 7.074 -8.119 1.00 83.94 86 SER A CA 1
ATOM 674 C C . SER A 1 86 ? 14.600 7.824 -7.725 1.00 83.94 86 SER A C 1
ATOM 676 O O . SER A 1 86 ? 15.697 7.310 -7.914 1.00 83.94 86 SER A O 1
ATOM 678 N N . GLY A 1 87 ? 14.465 9.061 -7.233 1.00 81.50 87 GLY A N 1
ATOM 679 C CA . GLY A 1 87 ? 15.572 10.007 -7.060 1.00 81.50 87 GLY A CA 1
ATOM 680 C C . GLY A 1 87 ? 15.797 10.929 -8.265 1.00 81.50 87 GLY A C 1
ATOM 681 O O . GLY A 1 87 ? 16.604 11.848 -8.170 1.00 81.50 87 GLY A O 1
ATOM 682 N N . THR A 1 88 ? 15.058 10.736 -9.364 1.00 85.25 88 THR A N 1
ATOM 683 C CA . THR A 1 88 ? 15.083 11.612 -10.547 1.00 85.25 88 THR A CA 1
ATOM 684 C C . THR A 1 88 ? 13.762 12.360 -10.726 1.00 85.25 88 THR A C 1
ATOM 686 O O . THR A 1 88 ? 12.716 11.915 -10.245 1.00 85.25 88 THR A O 1
ATOM 689 N N . SER A 1 89 ? 13.812 13.494 -11.427 1.00 88.06 89 SER A N 1
ATOM 690 C CA . SER A 1 89 ? 12.648 14.328 -11.734 1.00 88.06 89 SER A CA 1
ATOM 691 C C . SER A 1 89 ? 12.715 14.832 -13.174 1.00 88.06 89 SER A C 1
ATOM 693 O O . SER A 1 89 ? 13.801 15.084 -13.694 1.00 88.06 89 SER A O 1
ATOM 695 N N . VAL A 1 90 ? 11.554 15.028 -13.797 1.00 87.50 90 VAL A N 1
ATOM 696 C CA . VAL A 1 90 ? 11.410 15.681 -15.105 1.00 87.50 90 VAL A CA 1
ATOM 697 C C . VAL A 1 90 ? 10.492 16.877 -14.917 1.00 87.50 90 VAL A C 1
ATOM 699 O O . VAL A 1 90 ? 9.380 16.722 -14.423 1.00 87.50 90 VAL A O 1
ATOM 702 N N . HIS A 1 91 ? 10.974 18.073 -15.263 1.00 91.00 91 HIS A N 1
ATOM 703 C CA . HIS A 1 91 ? 10.264 19.334 -15.006 1.00 91.00 91 HIS A CA 1
ATOM 704 C C . HIS A 1 91 ? 9.803 19.470 -13.543 1.00 91.00 91 HIS A C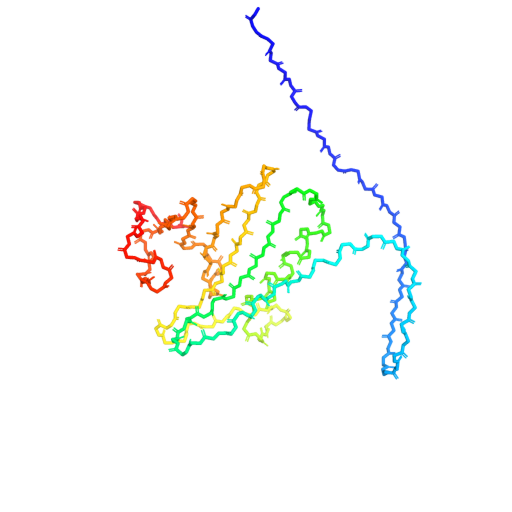 1
ATOM 706 O O . HIS A 1 91 ? 8.648 19.779 -13.280 1.00 91.00 91 HIS A O 1
ATOM 712 N N . GLU A 1 92 ? 10.703 19.171 -12.598 1.00 85.94 92 GLU A N 1
ATOM 713 C CA . GLU A 1 92 ? 10.457 19.227 -11.142 1.00 85.94 92 GLU A CA 1
ATOM 714 C C . GLU A 1 92 ? 9.407 18.232 -10.610 1.00 85.94 92 GLU A C 1
ATOM 716 O O . GLU A 1 92 ? 9.190 18.144 -9.402 1.00 85.94 92 GLU A O 1
ATOM 721 N N . ILE A 1 93 ? 8.826 17.398 -11.476 1.00 85.81 93 ILE A N 1
ATOM 722 C CA . ILE A 1 93 ? 7.907 16.327 -11.091 1.00 85.81 93 ILE A CA 1
ATOM 723 C C . ILE A 1 93 ? 8.719 15.043 -10.858 1.00 85.81 93 ILE A C 1
ATOM 725 O O . ILE A 1 93 ? 9.426 14.599 -11.771 1.00 85.81 93 ILE A O 1
ATOM 729 N N . PRO A 1 94 ? 8.642 14.425 -9.662 1.00 86.31 94 PRO A N 1
ATOM 730 C CA . PRO A 1 94 ? 9.372 13.196 -9.371 1.00 86.31 94 PRO A CA 1
ATOM 731 C C . PRO A 1 94 ? 8.952 12.045 -10.287 1.00 86.31 94 PRO A C 1
ATOM 733 O O . PRO A 1 94 ? 7.763 11.755 -10.427 1.00 86.31 94 PRO A O 1
ATOM 736 N N . LEU A 1 95 ? 9.935 11.352 -10.859 1.00 89.25 95 LEU A N 1
ATOM 737 C CA . LEU A 1 95 ? 9.702 10.135 -11.626 1.00 89.25 95 LEU A CA 1
ATOM 738 C C . LEU A 1 95 ? 9.653 8.915 -10.712 1.00 89.25 95 LEU A C 1
ATOM 740 O O . LEU A 1 95 ? 10.468 8.764 -9.793 1.00 89.25 95 LEU A O 1
ATOM 744 N N . LEU A 1 96 ? 8.742 8.001 -11.028 1.00 89.06 96 LEU A N 1
ATOM 745 C CA . LEU A 1 96 ? 8.705 6.670 -10.436 1.00 89.06 96 LEU A CA 1
ATOM 746 C C . LEU A 1 96 ? 9.884 5.822 -10.940 1.00 89.06 96 LEU A C 1
ATOM 748 O O . LEU A 1 96 ? 10.396 6.063 -12.037 1.00 89.06 96 LEU A O 1
ATOM 752 N N . PRO A 1 97 ? 10.356 4.847 -10.147 1.00 83.69 97 PRO A N 1
ATOM 753 C CA . PRO A 1 97 ? 11.399 3.924 -10.570 1.00 83.69 97 PRO A CA 1
ATOM 754 C C . PRO A 1 97 ? 10.951 3.102 -11.779 1.00 83.69 97 PRO A C 1
ATOM 756 O O . PRO A 1 97 ? 9.801 2.679 -11.871 1.00 83.69 97 PRO A O 1
ATOM 759 N N . ALA A 1 98 ? 11.887 2.827 -12.686 1.00 82.56 98 ALA A N 1
ATOM 760 C CA . ALA A 1 98 ? 11.675 1.849 -13.745 1.00 82.56 98 ALA A CA 1
ATOM 761 C C . ALA A 1 98 ? 11.675 0.421 -13.170 1.00 82.56 98 ALA A C 1
ATOM 763 O O . ALA A 1 98 ? 12.357 0.136 -12.180 1.00 82.56 98 ALA A O 1
ATOM 764 N N . GLN A 1 99 ? 10.957 -0.501 -13.818 1.00 80.19 99 GLN A N 1
ATOM 765 C CA . GLN A 1 99 ? 11.105 -1.930 -13.535 1.00 80.19 99 GLN A CA 1
ATOM 766 C C . GLN A 1 99 ? 12.545 -2.344 -13.865 1.00 80.19 99 GLN A C 1
ATOM 768 O O . GLN A 1 99 ? 12.966 -2.272 -15.018 1.00 80.19 99 GLN A O 1
ATOM 773 N N . SER A 1 100 ? 13.294 -2.788 -12.857 1.00 71.81 100 SER A N 1
ATOM 774 C CA . SER A 1 100 ? 14.638 -3.338 -13.034 1.00 71.81 100 SER A CA 1
ATOM 775 C C . SER A 1 100 ? 14.614 -4.829 -12.714 1.00 71.81 100 SER A C 1
ATOM 777 O O . SER A 1 100 ? 14.391 -5.228 -11.571 1.00 71.81 100 SER A O 1
ATOM 779 N N . GLY A 1 101 ? 14.794 -5.659 -13.742 1.00 71.81 101 GLY A N 1
ATOM 780 C CA . GLY A 1 101 ? 14.788 -7.116 -13.609 1.00 71.81 101 GLY A CA 1
ATOM 781 C C . GLY A 1 101 ? 13.459 -7.685 -13.095 1.00 71.81 101 GLY A C 1
ATOM 782 O O . GLY A 1 101 ? 12.388 -7.130 -13.335 1.00 71.81 101 GLY A O 1
ATOM 783 N N . SER A 1 102 ? 13.532 -8.816 -12.391 1.00 67.62 102 SER A N 1
ATOM 784 C CA . SER A 1 102 ? 12.376 -9.550 -11.853 1.00 67.62 102 SER A CA 1
ATOM 785 C C . SER A 1 102 ? 12.023 -9.190 -10.407 1.00 67.62 102 SER A C 1
ATOM 787 O O . SER A 1 102 ? 11.120 -9.793 -9.828 1.00 67.62 102 SER A O 1
ATOM 789 N N . GLN A 1 103 ? 12.746 -8.251 -9.789 1.00 73.00 103 GLN A N 1
ATOM 790 C CA . GLN A 1 103 ? 12.513 -7.882 -8.398 1.00 73.00 103 GLN A CA 1
ATOM 791 C C . GLN A 1 103 ? 11.255 -7.014 -8.288 1.00 73.00 103 GLN A C 1
ATOM 793 O O . GLN A 1 103 ? 11.065 -6.053 -9.036 1.00 73.00 103 GLN A O 1
ATOM 798 N N . GLN A 1 104 ? 10.372 -7.368 -7.354 1.00 78.19 104 GLN A N 1
ATOM 799 C CA . GLN A 1 104 ? 9.177 -6.581 -7.076 1.00 78.19 104 GLN A CA 1
ATOM 800 C C . GLN A 1 104 ? 9.574 -5.349 -6.256 1.00 78.19 104 GLN A C 1
ATOM 802 O O . GLN A 1 104 ? 10.064 -5.473 -5.134 1.00 78.19 104 GLN A O 1
ATOM 807 N N . ASN A 1 105 ? 9.358 -4.159 -6.816 1.00 88.81 105 ASN A N 1
ATOM 808 C CA . ASN A 1 105 ? 9.563 -2.897 -6.112 1.00 88.81 105 ASN A CA 1
ATOM 809 C C . ASN A 1 105 ? 8.292 -2.558 -5.338 1.00 88.81 105 ASN A C 1
ATOM 811 O O . ASN A 1 105 ? 7.370 -1.966 -5.896 1.00 88.81 105 ASN A O 1
ATOM 815 N N . LEU A 1 106 ? 8.226 -2.976 -4.075 1.00 92.88 106 LEU A N 1
ATOM 816 C CA . LEU A 1 106 ? 7.020 -2.861 -3.257 1.00 92.88 106 LEU A CA 1
ATOM 817 C C . LEU A 1 106 ? 7.172 -1.836 -2.136 1.00 92.88 106 LEU A C 1
ATOM 819 O O . LEU A 1 106 ? 8.258 -1.656 -1.590 1.00 92.88 106 LEU A O 1
ATOM 823 N N . LEU A 1 107 ? 6.058 -1.200 -1.785 1.00 94.81 107 LEU A N 1
ATOM 824 C CA . LEU A 1 107 ? 5.905 -0.355 -0.605 1.00 94.81 107 LEU A CA 1
ATOM 825 C C . LEU A 1 107 ? 4.697 -0.844 0.197 1.00 94.81 107 LEU A C 1
ATOM 827 O O . LEU A 1 107 ? 3.612 -1.021 -0.358 1.00 94.81 107 LEU A O 1
ATOM 831 N N . LEU A 1 108 ? 4.878 -1.046 1.498 1.00 97.19 108 LEU A N 1
ATOM 832 C CA . LEU A 1 108 ? 3.812 -1.431 2.414 1.00 97.19 108 LEU A CA 1
ATOM 833 C C . LEU A 1 108 ? 3.231 -0.181 3.075 1.00 97.19 108 LEU A C 1
ATOM 835 O O . LEU A 1 108 ? 3.969 0.649 3.603 1.00 97.19 108 LEU A O 1
ATOM 839 N N . VAL A 1 109 ? 1.909 -0.041 3.075 1.00 97.69 109 VAL A N 1
ATOM 840 C CA . VAL A 1 109 ? 1.216 1.090 3.705 1.00 97.69 109 VAL A CA 1
ATOM 841 C C . VAL A 1 109 ? 0.177 0.554 4.676 1.00 97.69 109 VAL A C 1
ATOM 843 O O . VAL A 1 109 ? -0.846 0.009 4.277 1.00 97.69 109 VAL A O 1
ATOM 846 N N . GLU A 1 110 ? 0.439 0.701 5.966 1.00 97.81 110 GLU A N 1
ATOM 847 C CA . GLU A 1 110 ? -0.468 0.309 7.036 1.00 97.81 110 GLU A CA 1
ATOM 848 C C . GLU A 1 110 ? -1.425 1.456 7.362 1.00 97.81 110 GLU A C 1
ATOM 850 O O . GLU A 1 110 ? -1.004 2.541 7.768 1.00 97.81 110 GLU A O 1
ATOM 855 N N . LEU A 1 111 ? -2.717 1.216 7.170 1.00 97.94 111 LEU A N 1
ATOM 856 C CA . LEU A 1 111 ? -3.790 2.165 7.428 1.00 97.94 111 LEU A CA 1
ATOM 857 C C . LEU A 1 111 ? -4.579 1.696 8.644 1.00 97.94 111 LEU A C 1
ATOM 859 O O . LEU A 1 111 ? -5.053 0.564 8.661 1.00 97.94 111 LEU A O 1
ATOM 863 N N . PHE A 1 112 ? -4.736 2.571 9.632 1.00 97.69 112 PHE A N 1
ATOM 864 C CA . PHE A 1 112 ? -5.577 2.334 10.801 1.00 97.69 112 PHE A CA 1
ATOM 865 C C . PHE A 1 112 ? -6.863 3.139 10.689 1.00 97.69 112 PHE A C 1
ATOM 867 O O . PHE A 1 112 ? -6.813 4.356 10.470 1.00 97.69 112 PHE A O 1
ATOM 874 N N . ASP A 1 113 ? -7.992 2.465 10.868 1.00 95.12 113 ASP A N 1
ATOM 875 C CA . ASP A 1 113 ? -9.301 3.106 10.922 1.00 95.12 113 ASP A CA 1
ATOM 876 C C . ASP A 1 113 ? -9.541 3.849 12.256 1.00 95.12 113 ASP A C 1
ATOM 878 O O . ASP A 1 113 ? -8.625 4.064 13.057 1.00 95.12 113 ASP A O 1
ATOM 882 N N . TRP A 1 114 ? -10.783 4.291 12.476 1.00 95.38 114 TRP A N 1
ATOM 883 C CA . TRP A 1 114 ? -11.190 5.000 13.693 1.00 95.38 114 TRP A CA 1
ATOM 884 C C . TRP A 1 114 ? -11.153 4.129 14.952 1.00 95.38 114 TRP A C 1
ATOM 886 O O . TRP A 1 114 ? -10.888 4.649 16.036 1.00 95.38 114 TRP A O 1
ATOM 896 N N . ASP A 1 115 ? -11.372 2.823 14.797 1.00 96.25 115 ASP A N 1
ATOM 897 C CA . ASP A 1 115 ? -11.317 1.830 15.872 1.00 96.25 115 ASP A CA 1
ATOM 898 C C . ASP A 1 115 ? -9.890 1.295 16.076 1.00 96.25 115 ASP A C 1
ATOM 900 O O . ASP A 1 115 ? -9.641 0.425 16.913 1.00 96.25 115 ASP A O 1
ATOM 904 N N . ASN A 1 116 ? -8.922 1.882 15.362 1.00 93.75 116 ASN A N 1
ATOM 905 C CA . ASN A 1 116 ? -7.518 1.520 15.388 1.00 93.75 116 ASN A CA 1
ATOM 906 C C . ASN A 1 116 ? -7.263 0.081 14.896 1.00 93.75 116 ASN A C 1
ATOM 908 O O . ASN A 1 116 ? -6.270 -0.542 15.287 1.00 93.75 116 ASN A O 1
ATOM 912 N N . GLU A 1 117 ? -8.123 -0.431 14.011 1.00 96.12 117 GLU A N 1
ATOM 913 C CA . GLU A 1 117 ? -7.927 -1.692 13.301 1.00 96.12 117 GLU A CA 1
ATOM 914 C C . GLU A 1 117 ? -7.068 -1.467 12.039 1.00 96.12 117 GLU A C 1
ATOM 916 O O . GLU A 1 117 ? -7.386 -0.599 11.218 1.00 96.12 117 GLU A O 1
ATOM 921 N N . PRO A 1 118 ? -5.956 -2.213 11.861 1.00 97.19 118 PRO A N 1
ATOM 922 C CA . PRO A 1 118 ? -5.083 -2.044 10.709 1.00 97.19 118 PRO A CA 1
ATOM 923 C C . PRO A 1 118 ? -5.489 -2.899 9.509 1.00 97.19 118 PRO A C 1
ATOM 925 O O . PRO A 1 118 ? -5.788 -4.092 9.625 1.00 97.19 118 PRO A O 1
ATOM 928 N N . ILE A 1 119 ? -5.307 -2.319 8.328 1.00 98.00 119 ILE A N 1
ATOM 929 C CA . ILE A 1 119 ? -5.071 -3.050 7.082 1.00 98.00 119 ILE A CA 1
ATOM 930 C C . ILE A 1 119 ? -3.703 -2.653 6.525 1.00 98.00 119 ILE A C 1
ATOM 932 O O . ILE A 1 119 ? -3.267 -1.517 6.695 1.00 98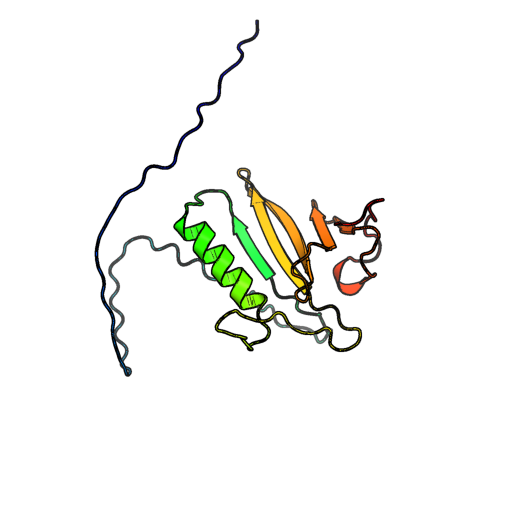.00 119 ILE A O 1
ATOM 936 N N . MET A 1 120 ? -3.019 -3.565 5.839 1.00 98.25 120 MET A N 1
ATOM 937 C CA . MET A 1 120 ? -1.756 -3.254 5.163 1.00 98.25 120 MET A CA 1
ATOM 938 C C . MET A 1 120 ? -1.949 -3.337 3.658 1.00 98.25 120 MET A C 1
ATOM 940 O O . MET A 1 120 ? -2.196 -4.414 3.133 1.00 98.25 120 MET A O 1
ATOM 944 N N . LEU A 1 121 ? -1.832 -2.217 2.959 1.00 98.19 121 LEU A N 1
ATOM 945 C CA . LEU A 1 121 ? -1.815 -2.176 1.503 1.00 98.19 121 LEU A CA 1
ATOM 946 C C . LEU A 1 121 ? -0.415 -2.502 0.985 1.00 98.19 121 LEU A C 1
ATOM 948 O O . LEU A 1 121 ? 0.587 -2.097 1.576 1.00 98.19 121 LEU A O 1
ATOM 952 N N . VAL A 1 122 ? -0.356 -3.192 -0.148 1.00 97.56 122 VAL A N 1
ATOM 953 C CA . VAL A 1 122 ? 0.876 -3.484 -0.880 1.00 97.56 122 VAL A CA 1
ATOM 954 C C . VAL A 1 122 ? 0.820 -2.728 -2.194 1.00 97.56 122 VAL A C 1
ATOM 956 O O . VAL A 1 122 ? -0.017 -3.022 -3.049 1.00 97.56 122 VAL A O 1
ATOM 959 N N . LEU A 1 123 ? 1.695 -1.739 -2.339 1.00 96.31 123 LEU A N 1
ATOM 960 C CA . LEU A 1 123 ? 1.784 -0.892 -3.520 1.00 96.31 123 LEU A CA 1
ATOM 961 C C . LEU A 1 123 ? 2.964 -1.325 -4.379 1.00 96.31 123 LEU A C 1
ATOM 963 O O . LEU A 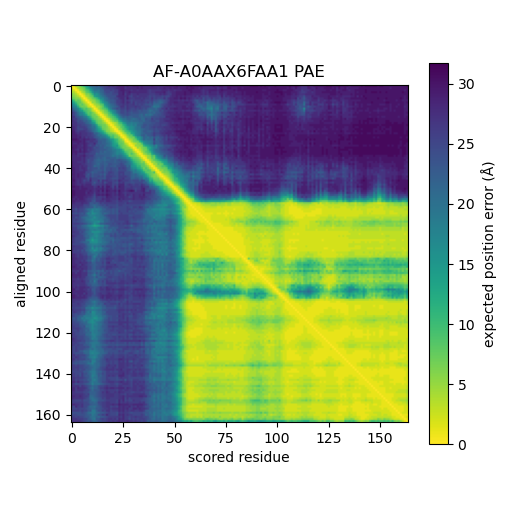1 123 ? 4.047 -1.605 -3.864 1.00 96.31 123 LEU A O 1
ATOM 967 N N . ASN A 1 124 ? 2.783 -1.300 -5.693 1.00 93.62 124 ASN A N 1
ATOM 968 C CA . ASN A 1 124 ? 3.887 -1.368 -6.636 1.00 93.62 124 ASN A CA 1
ATOM 969 C C . ASN A 1 124 ? 4.471 0.043 -6.834 1.00 93.62 124 ASN A C 1
ATOM 971 O O . ASN A 1 124 ? 3.785 0.948 -7.302 1.00 93.62 124 ASN A O 1
ATOM 975 N N . LYS A 1 125 ? 5.749 0.246 -6.492 1.00 92.12 125 LYS A N 1
ATOM 976 C CA . LYS A 1 125 ? 6.429 1.554 -6.565 1.00 92.12 125 LYS A CA 1
ATOM 977 C C . LYS A 1 125 ? 6.561 2.085 -7.997 1.00 92.12 125 LYS A C 1
ATOM 979 O O . LYS A 1 125 ? 6.771 3.276 -8.172 1.00 92.12 125 LYS A O 1
ATOM 984 N N . ILE A 1 126 ? 6.443 1.227 -9.010 1.00 90.81 126 ILE A N 1
ATOM 985 C CA . ILE A 1 126 ? 6.657 1.588 -10.421 1.00 90.81 126 ILE A CA 1
ATOM 986 C C . ILE A 1 126 ? 5.447 2.310 -11.007 1.00 90.81 126 ILE A C 1
ATOM 988 O O . ILE A 1 126 ? 5.603 3.178 -11.860 1.00 90.81 126 ILE A O 1
ATOM 992 N N . ASN A 1 127 ? 4.242 1.961 -10.556 1.00 90.88 127 ASN A N 1
ATOM 993 C CA . ASN A 1 127 ? 2.995 2.533 -11.064 1.00 90.88 127 ASN A CA 1
ATOM 994 C C . ASN A 1 127 ? 2.091 3.117 -9.964 1.00 90.88 127 ASN A C 1
ATOM 996 O O . ASN A 1 127 ? 1.098 3.758 -10.286 1.00 90.88 127 ASN A O 1
ATOM 1000 N N . VAL A 1 128 ? 2.441 2.945 -8.684 1.00 92.56 128 VAL A N 1
ATOM 1001 C CA . VAL A 1 128 ? 1.678 3.393 -7.501 1.00 92.56 128 VAL A CA 1
ATOM 1002 C C . VAL A 1 128 ? 0.320 2.688 -7.351 1.00 92.56 128 VAL A C 1
ATOM 1004 O O . VAL A 1 128 ? -0.551 3.154 -6.622 1.00 92.56 128 VAL A O 1
ATOM 1007 N N . TYR A 1 129 ? 0.129 1.535 -7.997 1.00 94.50 129 TYR A N 1
ATOM 1008 C CA . TYR A 1 129 ? -1.098 0.751 -7.849 1.00 94.50 129 TYR A CA 1
ATOM 1009 C C . TYR A 1 129 ? -1.029 -0.171 -6.638 1.0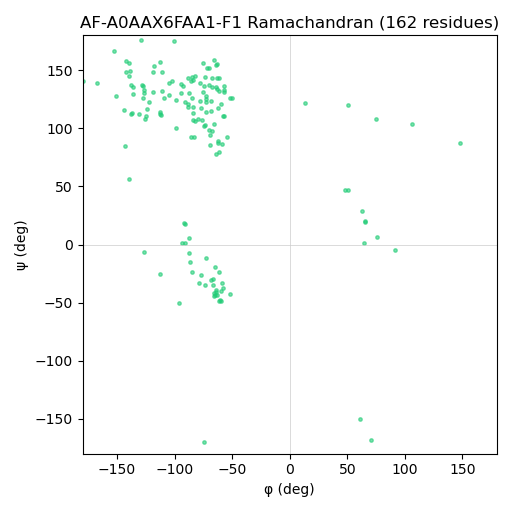0 94.50 129 TYR A C 1
ATOM 1011 O O . TYR A 1 129 ? 0.015 -0.753 -6.328 1.00 94.50 129 TYR A O 1
ATOM 1019 N N . VAL A 1 130 ? -2.174 -0.334 -5.979 1.00 97.06 130 VAL A N 1
ATOM 1020 C CA . VAL A 1 130 ? -2.376 -1.388 -4.986 1.00 97.06 130 VAL A CA 1
ATOM 1021 C C . VAL A 1 130 ? -2.497 -2.715 -5.724 1.00 97.06 130 VAL A C 1
ATOM 1023 O O . VAL A 1 130 ? -3.304 -2.839 -6.637 1.00 97.06 130 VAL A O 1
ATOM 1026 N N . ILE A 1 131 ? -1.702 -3.700 -5.315 1.00 97.00 131 ILE A N 1
ATOM 1027 C CA . ILE A 1 131 ? -1.703 -5.051 -5.899 1.00 97.00 131 ILE A CA 1
ATOM 1028 C C . ILE A 1 131 ? -2.211 -6.104 -4.902 1.00 97.00 131 ILE A C 1
ATOM 1030 O O . ILE A 1 131 ? -2.758 -7.138 -5.266 1.00 97.00 131 ILE A O 1
ATOM 1034 N N . ALA A 1 132 ? -2.084 -5.838 -3.606 1.00 98.12 132 ALA A N 1
ATOM 1035 C CA . ALA A 1 132 ? -2.587 -6.721 -2.566 1.00 98.12 132 ALA A CA 1
ATOM 1036 C C . ALA A 1 132 ? -2.913 -5.928 -1.302 1.00 98.12 132 ALA A C 1
ATOM 1038 O O . ALA A 1 132 ? -2.474 -4.788 -1.132 1.00 98.12 132 ALA A O 1
ATOM 1039 N N . TYR A 1 133 ? -3.637 -6.556 -0.384 1.00 98.38 133 TYR A N 1
ATOM 1040 C CA . TYR A 1 133 ? -3.764 -6.068 0.982 1.00 98.38 133 TYR A CA 1
ATOM 1041 C C . TYR A 1 133 ? -3.722 -7.215 1.993 1.00 98.38 133 TYR A C 1
ATOM 1043 O O . TYR A 1 133 ? -4.033 -8.360 1.674 1.00 98.38 133 TYR A O 1
ATOM 1051 N N . GLN A 1 134 ? -3.351 -6.910 3.231 1.00 98.44 134 GLN A N 1
ATOM 1052 C CA . GLN A 1 134 ? -3.430 -7.814 4.369 1.00 98.44 134 GLN A CA 1
ATOM 1053 C C . GLN A 1 134 ? -4.497 -7.318 5.338 1.00 98.44 134 GLN A C 1
ATOM 1055 O O . GLN A 1 134 ? -4.501 -6.152 5.732 1.00 98.44 134 GLN A O 1
ATOM 1060 N N . ALA A 1 135 ? -5.359 -8.232 5.769 1.00 96.94 135 ALA A N 1
ATOM 1061 C CA . ALA A 1 135 ? -6.314 -8.006 6.845 1.00 96.94 135 ALA A CA 1
ATOM 1062 C C . ALA A 1 135 ? -6.349 -9.245 7.742 1.00 96.94 135 ALA A C 1
ATOM 1064 O O . ALA A 1 135 ? -6.330 -10.373 7.244 1.00 96.94 135 ALA A O 1
ATOM 1065 N N . LYS A 1 136 ? -6.379 -9.046 9.066 1.00 94.94 136 LYS A N 1
ATOM 1066 C CA . LYS A 1 136 ? -6.459 -10.135 10.064 1.00 94.94 136 LYS A CA 1
ATOM 1067 C C . LYS A 1 136 ? -5.451 -11.268 9.800 1.00 94.94 136 LYS A C 1
ATOM 1069 O O . LYS A 1 136 ? -5.791 -12.446 9.819 1.00 94.94 136 LYS A O 1
ATOM 1074 N N . ASN A 1 137 ? -4.200 -10.886 9.529 1.00 93.38 137 ASN A N 1
ATOM 1075 C CA . ASN A 1 137 ? -3.075 -11.796 9.285 1.00 93.38 137 ASN A CA 1
ATOM 1076 C C . ASN A 1 137 ? -3.169 -12.679 8.024 1.00 93.38 137 ASN A C 1
ATOM 1078 O O . ASN A 1 137 ? -2.469 -13.686 7.925 1.00 93.38 137 ASN A O 1
ATOM 1082 N N . ARG A 1 138 ? -4.001 -12.303 7.044 1.00 97.25 138 ARG A N 1
ATOM 1083 C CA . ARG A 1 138 ? -4.075 -12.969 5.739 1.00 97.25 138 ARG A CA 1
ATOM 1084 C C . ARG A 1 138 ? -3.934 -11.965 4.602 1.00 97.25 138 ARG A C 1
ATOM 1086 O O . ARG A 1 138 ? -4.560 -10.909 4.643 1.00 97.25 138 ARG A O 1
ATOM 1093 N N . TYR A 1 139 ? -3.136 -12.319 3.597 1.00 98.31 139 TYR A N 1
ATOM 1094 C CA . TYR A 1 139 ? -3.003 -11.555 2.359 1.00 98.31 139 TYR A CA 1
ATOM 1095 C C . TYR A 1 139 ? -4.095 -11.913 1.353 1.00 98.31 139 TYR A C 1
ATOM 1097 O O . TYR A 1 139 ? -4.455 -13.082 1.195 1.00 98.31 139 TYR A O 1
ATOM 1105 N N . TYR A 1 140 ? -4.570 -10.887 0.659 1.00 98.50 140 TYR A N 1
ATOM 1106 C CA . TYR A 1 140 ? -5.550 -10.918 -0.412 1.00 98.50 140 TYR A CA 1
ATOM 1107 C C . TYR A 1 140 ? -4.911 -10.256 -1.632 1.00 98.50 140 TYR A C 1
ATOM 1109 O O . TYR A 1 140 ? -4.534 -9.086 -1.578 1.00 98.50 140 TYR A O 1
ATOM 1117 N N . LEU A 1 141 ? -4.725 -11.024 -2.697 1.00 98.50 141 LEU A N 1
ATOM 1118 C CA . LEU A 1 141 ? -4.024 -10.613 -3.912 1.00 98.50 141 LEU A CA 1
ATOM 1119 C C . LEU A 1 141 ? -5.046 -10.351 -5.008 1.00 98.50 141 LEU A C 1
ATOM 1121 O O . LEU A 1 141 ? -5.973 -11.148 -5.167 1.00 98.50 141 LEU A O 1
ATOM 1125 N N . LEU A 1 142 ? -4.846 -9.289 -5.786 1.00 98.25 142 LEU A N 1
ATOM 1126 C CA . LEU A 1 142 ? -5.559 -9.132 -7.051 1.00 98.25 142 LEU A CA 1
ATOM 1127 C C . LEU A 1 142 ? -5.171 -10.260 -8.016 1.00 98.25 142 LEU A C 1
ATOM 1129 O O . LEU A 1 142 ? -4.092 -10.853 -7.898 1.00 98.25 142 LEU A O 1
ATOM 1133 N N . ASP A 1 143 ? -6.054 -10.564 -8.965 1.00 97.50 143 ASP A N 1
ATOM 1134 C CA . ASP A 1 143 ? -5.917 -11.731 -9.843 1.00 97.50 143 ASP A CA 1
ATOM 1135 C C . ASP A 1 143 ? -4.617 -11.724 -10.666 1.00 97.50 143 ASP A C 1
ATOM 1137 O O . ASP A 1 143 ? -3.986 -12.761 -10.857 1.00 97.50 143 ASP A O 1
ATOM 1141 N N . ASP A 1 144 ? -4.141 -10.544 -11.047 1.00 94.81 144 ASP A N 1
ATOM 1142 C CA . ASP A 1 144 ? -2.929 -10.312 -11.833 1.00 94.81 144 ASP A CA 1
ATOM 1143 C C . ASP A 1 144 ? -1.661 -10.106 -10.985 1.00 94.81 144 ASP A C 1
ATOM 1145 O O . ASP A 1 144 ? -0.565 -9.926 -11.519 1.00 94.81 144 ASP A O 1
ATOM 1149 N N . THR A 1 145 ? -1.766 -10.174 -9.654 1.00 95.69 145 THR A N 1
ATOM 1150 C CA . THR A 1 145 ? -0.616 -9.956 -8.767 1.00 95.69 145 THR A CA 1
ATOM 1151 C C . THR A 1 145 ? 0.352 -11.137 -8.813 1.00 95.69 145 THR A C 1
ATOM 1153 O O . THR A 1 145 ? -0.055 -12.266 -8.498 1.00 95.69 145 THR A O 1
ATOM 1156 N N . PRO A 1 146 ? 1.640 -10.922 -9.150 1.00 93.62 146 PRO A N 1
ATOM 1157 C CA . PRO A 1 146 ? 2.613 -12.004 -9.202 1.00 93.62 146 PRO A CA 1
ATOM 1158 C C . PRO A 1 146 ? 2.832 -12.641 -7.826 1.00 93.62 146 PRO A C 1
ATOM 1160 O O . PRO A 1 146 ? 2.862 -11.958 -6.801 1.00 93.62 146 PRO A O 1
ATOM 1163 N N . ASN A 1 147 ? 3.030 -13.960 -7.795 1.00 92.81 147 ASN A N 1
ATOM 1164 C CA . ASN A 1 147 ? 3.281 -14.672 -6.543 1.00 92.81 147 ASN A CA 1
ATOM 1165 C C . ASN A 1 147 ? 4.594 -14.211 -5.896 1.00 92.81 147 ASN A C 1
ATOM 1167 O O . ASN A 1 147 ? 5.628 -14.118 -6.553 1.00 92.81 147 ASN A O 1
ATOM 1171 N N . ASN A 1 148 ? 4.549 -13.990 -4.585 1.00 93.00 148 ASN A N 1
ATOM 1172 C CA . ASN A 1 148 ? 5.716 -13.702 -3.761 1.00 93.00 148 ASN A CA 1
ATOM 1173 C C . ASN A 1 148 ? 5.545 -14.372 -2.386 1.00 93.00 148 ASN A C 1
ATOM 1175 O O . ASN A 1 148 ? 5.060 -13.734 -1.451 1.00 93.00 148 ASN A O 1
ATOM 1179 N N . PRO A 1 149 ? 5.901 -15.663 -2.246 1.00 92.50 149 PRO A N 1
ATOM 1180 C CA . PRO A 1 149 ? 5.731 -16.393 -0.988 1.00 92.50 149 PRO A CA 1
ATOM 1181 C C . PRO A 1 149 ? 6.526 -15.803 0.182 1.00 92.50 149 PRO A C 1
ATOM 1183 O O . PRO A 1 149 ? 6.143 -15.993 1.332 1.00 92.50 149 PRO A O 1
ATOM 1186 N N . GLN A 1 150 ? 7.609 -15.067 -0.097 1.00 91.38 150 GLN A N 1
ATOM 1187 C CA . GLN A 1 150 ? 8.415 -14.409 0.934 1.00 91.38 150 GLN A CA 1
ATOM 1188 C C . GLN A 1 150 ? 7.655 -13.261 1.611 1.00 91.38 150 GLN A C 1
ATOM 1190 O O . GLN A 1 150 ? 7.871 -13.018 2.794 1.00 91.38 150 GLN A O 1
ATOM 1195 N N . LEU A 1 151 ? 6.753 -12.586 0.887 1.00 93.31 151 LEU A N 1
ATOM 1196 C CA . LEU A 1 151 ? 5.895 -11.533 1.437 1.00 93.31 151 LEU A CA 1
ATOM 1197 C C . LEU A 1 151 ? 4.513 -12.061 1.843 1.00 93.31 151 LEU A C 1
ATOM 1199 O O . LEU A 1 151 ? 4.051 -11.819 2.953 1.00 93.31 151 LEU A O 1
ATOM 1203 N N . TYR A 1 152 ? 3.846 -12.787 0.946 1.00 95.12 152 TYR A N 1
ATOM 1204 C CA . TYR A 1 152 ? 2.442 -13.175 1.105 1.00 95.12 152 TYR A CA 1
ATOM 1205 C C . TYR A 1 152 ? 2.241 -14.482 1.883 1.00 95.12 152 TYR A C 1
ATOM 1207 O O . TYR A 1 152 ? 1.107 -14.855 2.198 1.00 95.12 152 TYR A O 1
ATOM 1215 N N . GLY A 1 153 ? 3.330 -15.193 2.185 1.00 93.19 153 GLY A N 1
ATOM 1216 C CA . GLY A 1 153 ? 3.297 -16.531 2.760 1.00 93.19 153 GLY A CA 1
ATOM 1217 C C . GLY A 1 153 ? 2.819 -17.598 1.770 1.00 93.19 153 GLY A C 1
ATOM 1218 O O . GLY A 1 153 ? 2.696 -17.374 0.566 1.00 93.19 153 GLY A O 1
ATOM 1219 N N . ASN A 1 154 ? 2.539 -18.790 2.300 1.00 94.12 154 ASN A N 1
ATOM 1220 C CA . ASN A 1 154 ? 2.243 -19.976 1.487 1.00 94.12 154 ASN A CA 1
ATOM 1221 C C . ASN A 1 154 ? 0.768 -20.113 1.076 1.00 94.12 154 ASN A C 1
ATOM 1223 O O . ASN A 1 154 ? 0.457 -20.927 0.213 1.00 94.12 154 ASN A O 1
ATOM 1227 N N . ASN A 1 155 ? -0.149 -19.373 1.708 1.00 95.38 155 ASN A N 1
ATOM 1228 C CA . ASN A 1 155 ? -1.590 -19.504 1.459 1.00 95.38 155 ASN A CA 1
ATOM 1229 C C . ASN A 1 155 ? -2.331 -18.148 1.419 1.00 95.38 155 ASN A C 1
ATOM 1231 O O . ASN A 1 155 ? -3.276 -17.928 2.194 1.00 95.38 155 ASN A O 1
ATOM 1235 N N . PRO A 1 156 ? -1.911 -17.210 0.548 1.00 97.25 156 PRO A N 1
ATOM 1236 C CA . PRO A 1 156 ? -2.699 -16.014 0.289 1.00 97.25 156 PRO A CA 1
ATOM 1237 C C . PRO A 1 156 ? -4.047 -16.372 -0.346 1.00 97.25 156 PRO A C 1
ATOM 1239 O O . PRO A 1 156 ? -4.195 -17.396 -1.013 1.00 97.25 156 PRO A O 1
ATOM 1242 N N . HIS A 1 157 ? -5.044 -15.514 -0.160 1.00 98.31 157 HIS A N 1
ATOM 1243 C CA . HIS A 1 157 ? -6.278 -15.592 -0.930 1.00 98.31 157 HIS A CA 1
ATOM 1244 C C . HIS A 1 157 ? -6.118 -14.803 -2.233 1.00 98.31 157 HIS A C 1
ATOM 1246 O O . HIS A 1 157 ? -5.688 -13.653 -2.197 1.00 98.31 157 HIS A O 1
ATOM 1252 N N . ARG A 1 158 ? -6.464 -15.397 -3.377 1.00 98.31 158 ARG A N 1
ATOM 1253 C CA . ARG A 1 158 ? -6.492 -14.695 -4.665 1.00 98.31 158 ARG A CA 1
ATOM 1254 C C . ARG A 1 158 ? -7.925 -14.284 -4.975 1.00 98.31 158 ARG A C 1
ATOM 1256 O O . ARG A 1 158 ? -8.826 -15.120 -4.952 1.00 98.31 158 ARG A O 1
ATOM 1263 N N . LEU A 1 159 ? -8.113 -12.993 -5.198 1.00 98.06 159 LEU A N 1
ATOM 1264 C CA . LEU A 1 159 ? -9.378 -12.398 -5.600 1.00 98.06 159 LEU A CA 1
ATOM 1265 C C . LEU A 1 159 ? -9.630 -12.693 -7.080 1.00 98.06 159 LEU A C 1
ATOM 1267 O O . LEU A 1 159 ? -8.699 -12.929 -7.841 1.00 98.06 159 LEU A O 1
ATOM 1271 N N . THR A 1 160 ? -10.894 -12.664 -7.488 1.00 98.00 160 THR A N 1
ATOM 1272 C CA . THR A 1 160 ? -11.334 -12.975 -8.860 1.00 98.00 160 THR A CA 1
ATOM 1273 C C . THR A 1 160 ? -11.396 -11.743 -9.770 1.00 98.00 160 THR A C 1
ATOM 1275 O O . THR A 1 160 ? -12.069 -11.766 -10.797 1.00 98.00 160 THR A O 1
ATOM 1278 N N . PHE A 1 161 ? -10.736 -10.651 -9.376 1.00 97.12 161 PHE A N 1
ATOM 1279 C CA . PHE A 1 161 ? -10.732 -9.377 -10.091 1.00 97.12 161 PHE A CA 1
ATOM 1280 C C . PHE A 1 161 ? -9.353 -8.705 -10.041 1.00 97.12 161 PHE A C 1
ATOM 1282 O O . PHE A 1 161 ? -8.541 -8.984 -9.153 1.00 97.12 161 PHE A O 1
ATOM 1289 N N . THR A 1 162 ? -9.108 -7.815 -11.003 1.00 96.00 162 THR A N 1
ATOM 1290 C CA . THR A 1 162 ? -7.902 -6.979 -11.118 1.00 96.00 162 THR A CA 1
ATOM 1291 C C . THR A 1 162 ? -8.169 -5.552 -10.621 1.00 96.00 162 THR A C 1
ATOM 1293 O O . THR A 1 162 ? -9.290 -5.213 -10.250 1.00 96.00 162 THR A O 1
ATOM 1296 N N . GLY A 1 163 ? -7.135 -4.709 -10.576 1.00 89.06 163 GLY A N 1
ATOM 1297 C CA . GLY A 1 163 ? -7.205 -3.342 -10.034 1.00 89.06 163 GLY A CA 1
ATOM 1298 C C . GLY A 1 163 ? -7.527 -2.238 -11.047 1.00 89.06 163 GLY A C 1
ATOM 1299 O O . GLY A 1 163 ? -7.217 -1.081 -10.759 1.00 89.06 163 GLY A O 1
ATOM 1300 N N . ASN A 1 164 ? -8.076 -2.591 -12.215 1.00 81.81 164 ASN A N 1
ATOM 1301 C CA . ASN A 1 164 ? -8.277 -1.691 -13.360 1.00 81.81 164 ASN A CA 1
ATOM 1302 C C . ASN A 1 164 ? -9.730 -1.239 -13.521 1.00 81.81 164 ASN A C 1
ATOM 1304 O O . ASN A 1 164 ? -10.636 -2.046 -13.214 1.00 81.81 164 ASN A O 1
#

Solvent-accessible surface area (backbone atoms only — not comparable to full-atom values): 10958 Å² total; per-residue (Å²): 141,80,86,83,82,81,80,78,84,80,76,86,81,87,77,91,80,89,84,91,82,86,84,84,84,82,90,82,93,79,92,77,93,73,91,68,93,72,81,71,81,71,80,77,77,81,80,81,85,82,77,99,60,95,69,85,80,67,56,73,47,80,49,57,53,62,89,57,47,75,68,58,51,50,52,49,52,54,51,50,52,62,74,34,40,55,86,49,61,61,96,87,41,69,34,53,35,75,89,60,82,91,66,84,57,56,38,36,40,35,41,24,44,81,86,64,54,63,35,34,38,34,27,35,37,55,77,69,43,68,41,31,37,33,48,92,94,40,33,40,29,30,56,80,48,77,90,48,55,91,79,48,44,94,77,51,45,73,43,98,48,66,88,122

Radius of gyration: 20.94 Å; Cα contacts (8 Å, |Δi|>4): 175; chains: 1; bounding box: 66×53×42 Å

pLDDT: mean 72.69, std 28.31, range [24.72, 98.5]

Secondary structure (DSSP, 8-state):
----------PPPP----------S---------------------------------EEEEEE-TT--HHHHHHHHHHHHHHH--S-EETTEEPPPPP-TT---EEEEEEE-TT--EEEEEEETTT--EEEEEETTEEEE-TTPPP-HHHH-S-PEEPSS---

Organism: Iris pallida (NCBI:txid29817)